Protein AF-A0A0Q6D5V1-F1 (afdb_monomer)

Sequence (160 aa):
MDRDFAHFPTDADGYIDFSEASRAPAISRVYLSMPETDYGGAFERSVTDEFARRGWNVVSPRAPENEAAHAKEELQFFQALVWSSDALAFVAFADGAVTAETDRAIASAEGADLPLFQIFHDGSGGDVRIVGSHGIVFDQGLSVAETRARVDAIKAGRAS

Structure (mmCIF, N/CA/C/O backbone):
data_AF-A0A0Q6D5V1-F1
#
_entry.id   AF-A0A0Q6D5V1-F1
#
loop_
_atom_site.group_PDB
_atom_site.id
_atom_site.type_symbol
_atom_site.label_atom_id
_atom_site.label_alt_id
_atom_site.label_comp_id
_atom_site.label_asym_id
_atom_site.label_entity_id
_atom_site.label_seq_id
_atom_site.pdbx_PDB_ins_code
_atom_site.Cartn_x
_atom_site.Cartn_y
_atom_site.Cartn_z
_atom_site.occupancy
_atom_site.B_iso_or_equiv
_atom_site.auth_seq_id
_atom_site.auth_comp_id
_atom_site.auth_asym_id
_atom_site.auth_atom_id
_atom_site.pdbx_PDB_model_num
ATOM 1 N N . MET A 1 1 ? 4.821 -21.276 11.493 1.00 34.66 1 MET A N 1
ATOM 2 C CA . MET A 1 1 ? 4.207 -20.460 12.558 1.00 34.66 1 MET A CA 1
ATOM 3 C C . MET A 1 1 ? 2.858 -20.064 12.012 1.00 34.66 1 MET A C 1
ATOM 5 O O . MET A 1 1 ? 2.840 -19.319 11.041 1.00 34.66 1 MET A O 1
ATOM 9 N N . ASP A 1 2 ? 1.785 -20.643 12.541 1.00 32.44 2 ASP A N 1
ATOM 10 C CA . ASP A 1 2 ? 0.426 -20.239 12.180 1.00 32.44 2 ASP A CA 1
ATOM 11 C C . ASP A 1 2 ? 0.179 -18.841 12.754 1.00 32.44 2 ASP A C 1
ATOM 13 O O . ASP A 1 2 ? 0.391 -18.614 13.947 1.00 32.44 2 ASP A O 1
ATOM 17 N N . ARG A 1 3 ? -0.154 -17.885 11.880 1.00 37.38 3 ARG A N 1
ATOM 18 C CA . ARG A 1 3 ? -0.507 -16.511 12.249 1.00 37.38 3 ARG A CA 1
ATOM 19 C C . ARG A 1 3 ? -2.019 -16.484 12.453 1.00 37.38 3 ARG A C 1
ATOM 21 O O . ARG A 1 3 ? -2.762 -16.723 11.507 1.00 37.38 3 ARG A O 1
ATOM 28 N N . ASP A 1 4 ? -2.454 -16.271 13.689 1.00 34.19 4 ASP A N 1
ATOM 29 C CA . ASP A 1 4 ? -3.872 -16.200 14.044 1.00 34.19 4 ASP A CA 1
ATOM 30 C C . ASP A 1 4 ? -4.354 -14.764 13.789 1.00 34.19 4 ASP A C 1
ATOM 32 O O . ASP A 1 4 ? -3.970 -13.839 14.504 1.00 34.19 4 ASP A O 1
ATOM 36 N N . PHE A 1 5 ? -5.094 -14.555 12.700 1.00 40.47 5 PHE A N 1
ATOM 37 C CA . PHE A 1 5 ? -5.607 -13.243 12.296 1.00 40.47 5 PHE A CA 1
ATOM 38 C C . PHE A 1 5 ? -7.020 -13.029 12.848 1.00 40.47 5 PHE A C 1
ATOM 40 O O . PHE A 1 5 ? -7.799 -13.981 12.960 1.00 40.47 5 PHE A O 1
ATOM 47 N N . ALA A 1 6 ? -7.399 -11.768 13.101 1.00 44.97 6 ALA A N 1
ATOM 48 C CA . ALA A 1 6 ? -8.798 -11.398 13.310 1.00 44.97 6 ALA A CA 1
ATOM 49 C C . ALA A 1 6 ? -9.674 -12.044 12.214 1.00 44.97 6 ALA A C 1
ATOM 51 O O . ALA A 1 6 ? -9.484 -11.803 11.018 1.00 44.97 6 ALA A O 1
ATOM 52 N N . HIS A 1 7 ? -10.580 -12.936 12.624 1.00 46.84 7 HIS A N 1
ATOM 53 C CA . HIS A 1 7 ? -11.394 -13.735 11.711 1.00 46.84 7 HIS A CA 1
ATOM 54 C C . HIS A 1 7 ? -12.453 -12.856 11.044 1.00 46.84 7 HIS A C 1
ATOM 56 O O . HIS A 1 7 ? -13.486 -12.536 11.635 1.00 46.84 7 HIS A O 1
ATOM 62 N N . PHE A 1 8 ? -12.191 -12.474 9.797 1.00 47.47 8 PHE A N 1
ATOM 63 C CA . PHE A 1 8 ? -13.216 -11.949 8.906 1.00 47.47 8 PHE A CA 1
ATOM 64 C C . PHE A 1 8 ? -13.979 -13.125 8.294 1.00 47.47 8 PHE A C 1
ATOM 66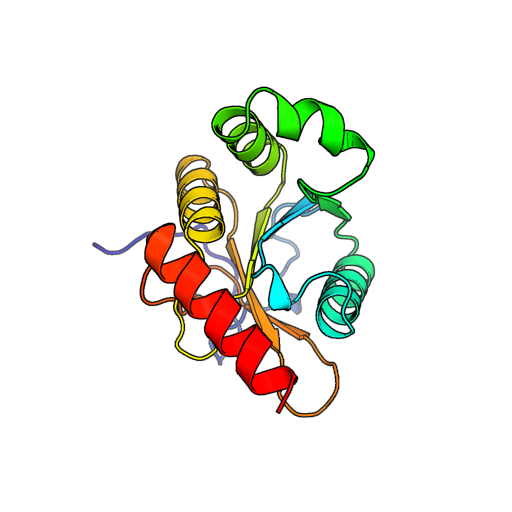 O O . PHE A 1 8 ? -13.333 -14.089 7.880 1.00 47.47 8 PHE A O 1
ATOM 73 N N . PRO A 1 9 ? -15.322 -13.074 8.229 1.00 48.62 9 PRO A N 1
ATOM 74 C CA . PRO A 1 9 ? -16.078 -14.079 7.499 1.00 48.62 9 PRO A CA 1
ATOM 75 C C . PRO A 1 9 ? -15.594 -14.096 6.051 1.00 48.62 9 PRO A C 1
ATOM 77 O O . PRO A 1 9 ? -15.439 -13.040 5.428 1.00 48.62 9 PRO A O 1
ATOM 80 N N . THR A 1 10 ? -15.303 -15.292 5.549 1.00 46.78 10 TH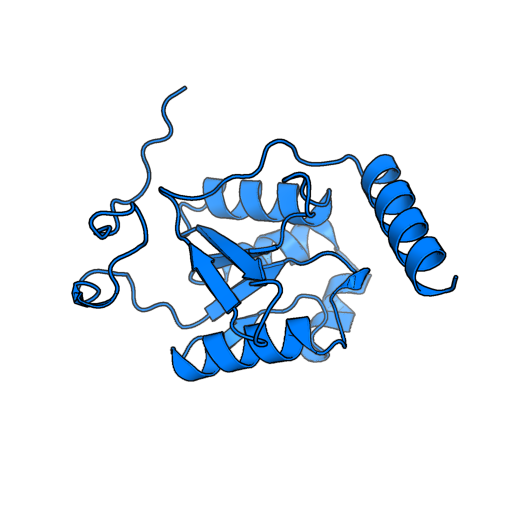R A N 1
ATOM 81 C CA . THR A 1 10 ? -14.922 -15.507 4.160 1.00 46.78 10 THR A CA 1
ATOM 82 C C . THR A 1 10 ? -15.992 -16.294 3.413 1.00 46.78 10 THR A C 1
ATOM 84 O O . THR A 1 10 ? -16.694 -17.112 4.008 1.00 46.78 10 THR A O 1
ATOM 87 N N . ASP A 1 11 ? -16.136 -16.042 2.115 1.00 52.75 11 ASP A N 1
ATOM 88 C CA . ASP A 1 11 ? -17.000 -16.814 1.234 1.00 52.75 11 ASP A CA 1
ATOM 89 C C . ASP A 1 11 ? -16.400 -18.202 0.945 1.00 52.75 11 ASP A C 1
ATOM 91 O O . ASP A 1 11 ? -15.322 -18.568 1.427 1.00 52.75 11 ASP A O 1
ATOM 95 N N . ALA A 1 12 ? -17.124 -19.001 0.157 1.00 49.91 12 ALA A N 1
ATOM 96 C CA . ALA A 1 12 ? -16.737 -20.371 -0.181 1.00 49.91 12 ALA A CA 1
ATOM 97 C C . ALA A 1 12 ? -15.377 -20.476 -0.897 1.00 49.91 12 ALA A C 1
ATOM 99 O O . ALA A 1 12 ? -14.778 -21.552 -0.898 1.00 49.91 12 ALA A O 1
ATOM 100 N N . ASP A 1 13 ? -14.887 -19.375 -1.465 1.00 48.44 13 ASP A N 1
ATOM 101 C CA . ASP A 1 13 ? -13.622 -19.303 -2.185 1.00 48.44 13 ASP A CA 1
ATOM 102 C C . ASP A 1 13 ? -12.496 -18.679 -1.332 1.00 48.44 13 ASP A C 1
ATOM 104 O O . ASP A 1 13 ? -11.371 -18.507 -1.807 1.00 48.44 13 ASP A O 1
ATOM 108 N N . GLY A 1 14 ? -12.764 -18.373 -0.055 1.00 49.44 14 GLY A N 1
ATOM 109 C CA . GLY A 1 14 ? -11.789 -17.813 0.882 1.00 49.44 14 GLY A CA 1
ATOM 110 C C . GLY A 1 14 ? -11.625 -16.293 0.789 1.00 49.44 14 GLY A C 1
ATOM 111 O O . GLY A 1 14 ? -10.696 -15.744 1.387 1.00 49.44 14 GLY A O 1
ATOM 112 N N . TYR A 1 15 ? -12.506 -15.592 0.072 1.00 53.50 15 TYR A N 1
ATOM 113 C CA . TYR A 1 15 ? -12.511 -14.128 0.014 1.00 53.50 15 TYR A CA 1
ATOM 114 C C . TYR A 1 15 ? -13.270 -13.553 1.190 1.00 53.50 15 TYR A C 1
ATOM 116 O O . TYR A 1 15 ? -14.196 -14.187 1.657 1.00 53.50 15 TYR A O 1
ATOM 124 N N . ILE A 1 16 ? -12.947 -12.343 1.657 1.00 51.16 16 ILE A N 1
ATOM 125 C CA . ILE A 1 16 ? -13.789 -11.708 2.679 1.00 51.16 16 ILE A CA 1
ATOM 126 C C . ILE A 1 16 ? -15.204 -11.537 2.122 1.00 51.16 16 ILE A C 1
ATOM 128 O O . ILE A 1 16 ? -15.412 -10.807 1.150 1.00 51.16 16 ILE A O 1
ATOM 132 N N . ASP A 1 17 ? -16.165 -12.187 2.774 1.00 52.84 17 ASP A N 1
ATOM 133 C CA . ASP A 1 17 ? -17.577 -12.032 2.480 1.00 52.84 17 ASP A CA 1
ATOM 134 C C . ASP A 1 17 ? -18.065 -10.736 3.130 1.00 52.84 17 ASP A C 1
ATOM 136 O O . ASP A 1 17 ? -18.401 -10.660 4.316 1.00 52.84 17 ASP A O 1
ATOM 140 N N . PHE A 1 18 ? -18.092 -9.673 2.328 1.00 51.53 18 PHE A N 1
ATOM 141 C CA . PHE A 1 18 ? -18.591 -8.381 2.780 1.00 51.53 18 PHE A CA 1
ATOM 142 C C . PHE A 1 18 ? -20.120 -8.347 2.940 1.00 51.53 18 PHE A C 1
ATOM 144 O O . PHE A 1 18 ? -20.640 -7.373 3.484 1.00 51.53 18 PHE A O 1
ATOM 151 N N . SER A 1 19 ? -20.851 -9.392 2.528 1.00 45.03 19 SER A N 1
ATOM 152 C CA . SER A 1 19 ? -22.290 -9.506 2.795 1.00 45.03 19 SER A CA 1
ATOM 153 C C . SER A 1 19 ? -22.586 -9.814 4.271 1.00 45.03 19 SER A C 1
ATOM 155 O O . SER A 1 19 ? -23.637 -9.417 4.777 1.00 45.03 19 SER A O 1
ATOM 157 N N . GLU A 1 20 ? -21.618 -10.387 5.001 1.00 39.66 20 GLU A N 1
ATOM 158 C CA . GLU A 1 20 ? -21.666 -10.575 6.458 1.00 39.66 20 GLU A CA 1
ATOM 159 C C . GLU A 1 20 ? -20.926 -9.475 7.256 1.00 39.66 20 GLU A C 1
ATOM 161 O O . GLU A 1 20 ? -20.957 -9.484 8.492 1.00 39.66 20 GLU A O 1
ATOM 166 N N . ALA A 1 21 ? -20.326 -8.467 6.597 1.00 44.88 21 ALA A N 1
ATOM 167 C CA . ALA A 1 21 ? -19.474 -7.415 7.194 1.00 44.88 21 ALA A CA 1
ATOM 168 C C . ALA A 1 21 ? -20.169 -6.422 8.151 1.00 44.88 21 ALA A C 1
ATOM 170 O O . ALA A 1 21 ? -19.619 -5.376 8.485 1.00 44.88 21 ALA A O 1
ATOM 171 N N . SER A 1 22 ? -21.320 -6.784 8.708 1.00 40.69 22 SER A N 1
ATOM 172 C CA . SER A 1 22 ? -21.879 -6.164 9.915 1.00 40.69 22 SER A CA 1
ATOM 173 C C . SER A 1 22 ? -20.973 -6.279 11.161 1.00 40.69 22 SER A C 1
ATOM 175 O O . SER A 1 22 ? -21.282 -5.685 12.193 1.00 40.69 22 SER A O 1
ATOM 177 N N . ARG A 1 23 ? -19.861 -7.033 11.080 1.00 43.69 23 ARG A N 1
ATOM 178 C CA . ARG A 1 23 ? -18.887 -7.271 12.164 1.00 43.69 23 ARG A CA 1
ATOM 179 C C . ARG A 1 23 ? -17.443 -6.847 11.868 1.00 43.69 23 ARG A C 1
ATOM 181 O O . ARG A 1 23 ? -16.610 -6.955 12.764 1.00 43.69 23 ARG A O 1
ATOM 188 N N . ALA A 1 24 ? -17.129 -6.369 10.663 1.00 51.81 24 ALA A N 1
ATOM 189 C CA . ALA A 1 24 ? -15.822 -5.762 10.411 1.00 51.81 24 ALA A CA 1
ATOM 190 C C . ALA A 1 24 ? -15.742 -4.420 11.169 1.00 51.81 24 ALA A C 1
ATOM 192 O O . ALA A 1 24 ? -16.747 -3.700 11.188 1.00 51.81 24 ALA A O 1
ATOM 193 N N . PRO A 1 25 ? -14.604 -4.051 11.795 1.00 56.94 25 PRO A N 1
ATOM 194 C CA . PRO A 1 25 ? -14.426 -2.687 12.283 1.00 56.94 25 PRO A CA 1
ATOM 195 C C . PRO A 1 25 ? -14.742 -1.709 11.147 1.00 56.94 25 PRO A C 1
ATOM 197 O O . PRO A 1 25 ? -14.490 -2.009 9.979 1.00 56.94 25 PRO A O 1
ATOM 200 N N . ALA A 1 26 ? -15.351 -0.569 11.474 1.00 74.81 26 ALA A N 1
ATOM 201 C CA . ALA A 1 26 ? -15.715 0.435 10.484 1.00 74.81 26 ALA A CA 1
ATOM 202 C C . ALA A 1 26 ? -14.438 1.018 9.855 1.00 74.81 26 ALA A C 1
ATOM 204 O O . ALA A 1 26 ? -13.876 1.981 10.365 1.00 74.81 26 ALA A O 1
ATOM 205 N N . ILE A 1 27 ? -13.962 0.404 8.771 1.00 86.81 27 ILE A N 1
ATOM 206 C CA . ILE A 1 27 ? -12.792 0.868 8.029 1.00 86.81 27 ILE A CA 1
ATOM 207 C C . ILE A 1 27 ? -13.171 2.190 7.362 1.00 86.81 27 ILE A C 1
ATOM 209 O O . ILE A 1 27 ? -14.065 2.237 6.518 1.00 86.81 27 ILE A O 1
ATOM 213 N N . SER A 1 28 ? -12.497 3.267 7.755 1.00 88.88 28 SER A N 1
ATOM 214 C CA . SER A 1 28 ? -12.693 4.617 7.222 1.00 88.88 28 SER A CA 1
ATOM 215 C C . SER A 1 28 ? -11.433 5.166 6.554 1.00 88.88 28 SER A C 1
ATOM 217 O O . SER A 1 28 ? -11.527 5.970 5.623 1.00 88.88 28 SER A O 1
ATOM 219 N N . ARG A 1 29 ? -10.256 4.726 7.012 1.00 92.12 29 ARG A N 1
ATOM 220 C CA . ARG A 1 29 ? -8.930 5.156 6.563 1.00 92.12 29 ARG A CA 1
ATOM 221 C C . ARG A 1 29 ? -8.088 3.935 6.220 1.00 92.12 29 ARG A C 1
ATOM 223 O O . ARG A 1 29 ? -7.837 3.102 7.085 1.00 92.12 29 ARG A O 1
ATOM 230 N N . VAL A 1 30 ? -7.624 3.844 4.981 1.00 92.81 30 VAL A N 1
ATOM 231 C CA . VAL A 1 30 ? -6.796 2.728 4.509 1.00 92.81 30 VAL A CA 1
ATOM 232 C C . VAL A 1 30 ? -5.456 3.258 4.040 1.00 92.81 30 VAL A C 1
ATOM 234 O O . VAL A 1 30 ? -5.401 4.075 3.121 1.00 92.81 30 VAL A O 1
ATOM 237 N N . TYR A 1 31 ? -4.373 2.772 4.639 1.00 93.62 31 TYR A N 1
ATOM 238 C CA . TYR A 1 31 ? -3.033 3.028 4.129 1.00 93.62 31 TYR A CA 1
ATOM 239 C C . TYR A 1 31 ? -2.813 2.220 2.849 1.00 93.62 31 TYR A C 1
ATOM 241 O O . TYR A 1 31 ? -2.914 0.995 2.883 1.00 93.62 31 TYR A O 1
ATOM 249 N N . LEU A 1 32 ? -2.508 2.883 1.731 1.00 91.94 32 LEU A N 1
ATOM 250 C CA . LEU A 1 32 ? -2.264 2.219 0.447 1.00 91.94 32 LEU A CA 1
ATOM 251 C C . LEU A 1 32 ? -0.765 2.161 0.135 1.00 91.94 32 LEU A C 1
ATOM 253 O O . LEU A 1 32 ? -0.111 3.196 0.021 1.00 91.94 32 LEU A O 1
ATOM 257 N N . SER A 1 33 ? -0.232 0.952 -0.055 1.00 91.31 33 SER A N 1
ATOM 258 C CA . SER A 1 33 ? 1.145 0.726 -0.506 1.00 91.31 33 SER A CA 1
ATOM 259 C C . SER A 1 33 ? 1.181 0.015 -1.855 1.00 91.31 33 SER A C 1
ATOM 261 O O . SER A 1 33 ? 0.695 -1.102 -1.993 1.00 91.31 33 SER A O 1
ATOM 263 N N . MET A 1 34 ? 1.794 0.627 -2.863 1.00 88.06 34 MET A N 1
ATOM 264 C CA . MET A 1 34 ? 1.968 0.007 -4.180 1.00 88.06 34 MET A CA 1
ATOM 265 C C . MET A 1 34 ? 3.354 0.295 -4.766 1.00 88.06 34 MET A C 1
ATOM 267 O O . MET A 1 34 ? 4.003 1.255 -4.339 1.00 88.06 34 MET A O 1
ATOM 271 N N . PRO A 1 35 ? 3.833 -0.521 -5.725 1.00 85.31 35 PRO A N 1
ATOM 272 C CA . PRO A 1 35 ? 5.057 -0.231 -6.461 1.00 85.31 35 PRO A CA 1
ATOM 273 C C . PRO A 1 35 ? 5.015 1.138 -7.149 1.00 85.31 35 PRO A C 1
ATOM 275 O O . PRO A 1 35 ? 3.977 1.566 -7.648 1.00 85.31 35 PRO A O 1
ATOM 278 N N . GLU A 1 36 ? 6.170 1.809 -7.255 1.00 82.38 36 GLU A N 1
ATOM 279 C CA . GLU A 1 36 ? 6.257 3.137 -7.889 1.00 82.38 36 GLU A CA 1
ATOM 280 C C . GLU A 1 36 ? 5.675 3.151 -9.314 1.00 82.38 36 GLU A C 1
ATOM 282 O O . GLU A 1 36 ? 5.080 4.134 -9.745 1.00 82.38 36 GLU A O 1
ATOM 287 N N . THR A 1 37 ? 5.829 2.039 -10.036 1.00 79.56 37 THR A N 1
ATOM 288 C CA . THR A 1 37 ? 5.359 1.854 -11.415 1.00 79.56 37 THR A CA 1
ATOM 289 C C . THR A 1 37 ? 3.849 1.926 -11.584 1.00 79.56 37 THR A C 1
ATOM 291 O O . THR A 1 37 ? 3.384 2.021 -12.721 1.00 79.56 37 THR A O 1
ATOM 294 N N . ASP A 1 38 ? 3.100 1.853 -10.490 1.00 79.19 38 ASP A N 1
ATOM 295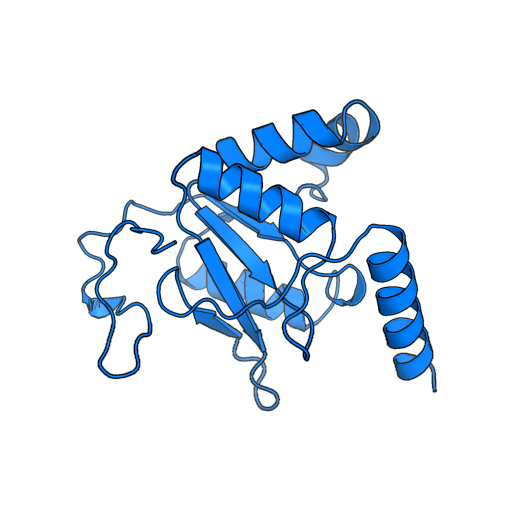 C CA . ASP A 1 38 ? 1.648 1.743 -10.507 1.00 79.19 38 ASP A CA 1
ATOM 296 C C . ASP A 1 38 ? 0.945 3.040 -10.066 1.00 79.19 38 ASP A C 1
ATOM 298 O O . ASP A 1 38 ? -0.247 3.200 -10.338 1.00 79.19 38 ASP A O 1
ATOM 302 N N . TYR A 1 39 ? 1.688 4.008 -9.506 1.00 78.19 39 TYR A N 1
ATOM 303 C CA . TYR A 1 39 ? 1.182 5.352 -9.188 1.00 78.19 39 TYR A CA 1
ATOM 304 C C . TYR A 1 39 ? 0.973 6.221 -10.440 1.00 78.19 39 TYR A C 1
ATOM 306 O O . TYR A 1 39 ? 1.662 6.092 -11.453 1.00 78.19 39 TYR A O 1
ATOM 314 N N . GLY A 1 40 ? 0.023 7.152 -10.357 1.00 74.38 40 GLY A N 1
ATOM 315 C CA . GLY A 1 40 ? -0.388 8.102 -11.396 1.00 74.38 40 GLY A CA 1
ATOM 316 C C . GLY A 1 40 ? -1.159 7.469 -12.562 1.00 74.38 40 GLY A C 1
ATOM 317 O O . GLY A 1 40 ? -1.643 8.168 -13.460 1.00 74.38 40 GLY A O 1
ATOM 318 N N . GLY A 1 41 ? -1.270 6.139 -12.572 1.00 82.31 41 GLY A N 1
ATOM 319 C CA . GLY A 1 41 ? -1.794 5.348 -13.676 1.00 82.31 41 GLY A CA 1
ATOM 320 C C . GLY A 1 41 ? -3.295 5.069 -13.605 1.00 82.31 41 GLY A C 1
ATOM 321 O O . GLY A 1 41 ? -4.010 5.507 -12.708 1.00 82.31 41 GLY A O 1
ATOM 322 N N . ALA A 1 42 ? -3.782 4.308 -14.588 1.00 83.75 42 ALA A N 1
ATOM 323 C CA . ALA A 1 42 ? -5.157 3.804 -14.588 1.00 83.75 42 ALA A CA 1
ATOM 324 C C . ALA A 1 42 ? -5.414 2.838 -13.425 1.00 83.75 42 ALA A C 1
ATOM 326 O O . ALA A 1 42 ? -6.500 2.852 -12.862 1.00 83.75 42 ALA A O 1
ATOM 327 N N . PHE A 1 43 ? -4.402 2.059 -13.037 1.00 84.31 43 PHE A N 1
ATOM 328 C CA . PHE A 1 43 ? -4.542 1.094 -11.958 1.00 84.31 43 PHE A CA 1
ATOM 329 C C . PHE A 1 43 ? -4.753 1.764 -10.597 1.00 84.31 43 PHE A C 1
ATOM 331 O O . PHE A 1 43 ? -5.728 1.435 -9.931 1.00 84.31 43 PHE A O 1
ATOM 338 N N . GLU A 1 44 ? -3.926 2.748 -10.216 1.00 86.38 44 GLU A N 1
ATOM 339 C CA . GLU A 1 44 ? -4.158 3.517 -8.984 1.00 86.38 44 GLU A CA 1
ATOM 340 C C . GLU A 1 44 ? -5.570 4.117 -8.959 1.00 86.38 44 GLU A C 1
ATOM 342 O O . GLU A 1 44 ? -6.255 3.994 -7.949 1.00 86.38 44 GLU A O 1
ATOM 347 N N . ARG A 1 45 ? -6.044 4.675 -10.084 1.00 86.38 45 ARG A N 1
ATOM 348 C CA . ARG A 1 45 ? -7.412 5.207 -10.181 1.00 86.38 45 ARG A CA 1
ATOM 349 C C . ARG A 1 45 ? -8.475 4.143 -9.917 1.00 86.38 45 ARG A C 1
ATOM 351 O O . ARG A 1 45 ? -9.360 4.378 -9.101 1.00 86.38 45 ARG A O 1
ATOM 358 N N . SER A 1 46 ? -8.368 2.967 -10.535 1.00 86.31 46 SER A N 1
ATOM 359 C CA . SER A 1 46 ? -9.308 1.871 -10.277 1.00 86.31 46 SER A CA 1
ATOM 360 C C . SER A 1 46 ? -9.299 1.433 -8.807 1.00 86.31 46 SER A C 1
ATOM 362 O O . SER A 1 46 ? -10.354 1.139 -8.247 1.00 86.31 46 SER A O 1
ATOM 364 N N . VAL A 1 47 ? -8.127 1.425 -8.160 1.00 87.88 47 VAL A N 1
ATOM 365 C CA . VAL A 1 47 ? -8.000 1.111 -6.728 1.00 87.88 47 VAL A CA 1
ATOM 366 C C . VAL A 1 47 ? -8.699 2.169 -5.879 1.00 87.88 47 VAL A C 1
ATOM 36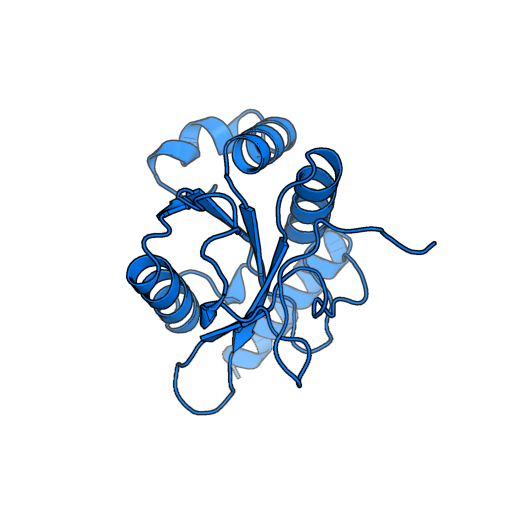8 O O . VAL A 1 47 ? -9.512 1.834 -5.018 1.00 87.88 47 VAL A O 1
ATOM 371 N N . THR A 1 48 ? -8.421 3.449 -6.131 1.00 88.31 48 THR A N 1
ATOM 372 C CA . THR A 1 48 ? -9.023 4.553 -5.377 1.00 88.31 48 THR A CA 1
ATOM 373 C C . THR A 1 48 ? -10.535 4.636 -5.591 1.00 88.31 48 THR A C 1
ATOM 375 O O . THR A 1 48 ? -11.259 4.914 -4.639 1.00 88.31 48 THR A O 1
ATOM 378 N N . ASP A 1 49 ? -11.029 4.341 -6.798 1.00 87.62 49 ASP A N 1
ATOM 379 C CA . ASP A 1 49 ? -12.462 4.328 -7.117 1.00 87.62 49 ASP A CA 1
ATOM 380 C C . ASP A 1 49 ? -13.188 3.180 -6.400 1.00 87.62 49 ASP A C 1
ATOM 382 O O . ASP A 1 49 ? -14.302 3.352 -5.899 1.00 87.62 49 ASP A O 1
ATOM 386 N N . GLU A 1 50 ? -12.564 2.003 -6.312 1.00 87.12 50 GLU A N 1
ATOM 387 C CA . GLU A 1 50 ? -13.085 0.883 -5.521 1.00 87.12 50 GLU A CA 1
ATOM 388 C C . GLU A 1 50 ? -13.112 1.215 -4.022 1.00 87.12 50 GLU A C 1
ATOM 390 O O . GLU A 1 50 ? -14.098 0.931 -3.341 1.00 87.12 50 GLU A O 1
ATOM 395 N N . PHE A 1 51 ? -12.077 1.877 -3.500 1.00 89.62 51 PHE A N 1
ATOM 396 C CA . PHE A 1 51 ? -12.050 2.307 -2.098 1.00 89.62 51 PHE A CA 1
ATOM 397 C C . PHE A 1 51 ? -13.136 3.350 -1.820 1.00 89.62 51 PHE A C 1
ATOM 399 O O . PHE A 1 51 ? -13.877 3.225 -0.844 1.00 89.62 51 PHE A O 1
ATOM 406 N N . ALA A 1 52 ? -13.305 4.325 -2.716 1.00 87.38 52 ALA A N 1
ATOM 407 C CA . ALA A 1 52 ? -14.349 5.336 -2.612 1.00 87.38 52 ALA A CA 1
ATOM 408 C C . ALA A 1 52 ? -15.755 4.714 -2.619 1.00 87.38 52 ALA A C 1
ATOM 410 O O . ALA A 1 52 ? -16.59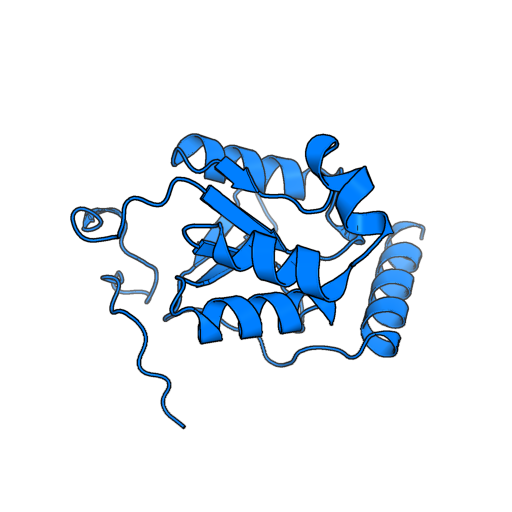4 5.091 -1.799 1.00 87.38 52 ALA A O 1
ATOM 411 N N . ARG A 1 53 ? -16.010 3.707 -3.472 1.00 85.94 53 ARG A N 1
ATOM 412 C CA . ARG A 1 53 ? -17.276 2.946 -3.482 1.00 85.94 53 ARG A CA 1
ATOM 413 C C . ARG A 1 53 ? -17.570 2.245 -2.152 1.00 85.94 53 ARG A C 1
ATOM 415 O O . ARG A 1 53 ? -18.737 2.061 -1.814 1.00 85.94 53 ARG A O 1
ATOM 422 N N . ARG A 1 54 ? -16.533 1.892 -1.389 1.00 83.19 54 ARG A N 1
ATOM 423 C CA . ARG A 1 54 ? -16.626 1.273 -0.054 1.00 83.19 54 ARG A CA 1
ATOM 424 C C . ARG A 1 54 ? -16.681 2.286 1.092 1.00 83.19 54 ARG A C 1
ATOM 426 O O . ARG A 1 54 ? -16.826 1.886 2.243 1.00 83.19 54 ARG A O 1
ATOM 433 N N . GLY A 1 55 ? -16.567 3.583 0.800 1.00 89.31 55 GLY A N 1
ATOM 434 C CA . GLY A 1 55 ? -16.466 4.634 1.814 1.00 89.31 55 GLY A CA 1
ATOM 435 C C . GLY A 1 55 ? -15.107 4.681 2.520 1.00 89.31 55 GLY A C 1
ATOM 436 O O . GLY A 1 55 ? -15.003 5.247 3.607 1.00 89.31 55 GLY A O 1
ATOM 437 N N . TRP A 1 56 ? -14.072 4.081 1.928 1.00 91.62 56 TRP A N 1
ATOM 438 C CA . TRP A 1 56 ? -12.717 4.059 2.470 1.00 91.62 56 TRP A CA 1
ATOM 439 C C . TRP A 1 56 ? -11.906 5.222 1.908 1.00 91.62 56 TRP A C 1
ATOM 441 O O . TRP A 1 56 ? -11.795 5.393 0.695 1.00 91.62 56 TRP A O 1
ATOM 451 N N . ASN A 1 57 ? -11.297 6.008 2.791 1.00 91.12 57 ASN A N 1
ATOM 452 C CA . ASN A 1 57 ? -10.404 7.091 2.402 1.00 91.12 57 ASN A CA 1
ATOM 453 C C . ASN A 1 57 ? -8.969 6.575 2.332 1.00 91.12 57 ASN A C 1
ATOM 455 O O . ASN A 1 57 ? -8.463 5.999 3.298 1.00 91.12 57 ASN A O 1
ATOM 459 N N . VAL A 1 58 ? -8.300 6.814 1.206 1.00 89.88 58 VAL A N 1
ATOM 460 C CA . VAL A 1 58 ? -6.889 6.458 1.046 1.00 89.88 58 VAL A CA 1
ATOM 461 C C . VAL A 1 58 ? -6.024 7.412 1.856 1.00 89.88 58 VAL A C 1
ATOM 463 O O . VAL A 1 58 ? -6.074 8.628 1.685 1.00 89.88 58 VAL A O 1
ATOM 466 N N . VAL A 1 59 ? -5.185 6.839 2.705 1.00 87.38 59 VAL A N 1
ATOM 467 C CA . VAL A 1 59 ? -4.071 7.521 3.344 1.00 87.38 59 VAL A CA 1
ATOM 468 C C . VAL A 1 59 ? -2.828 7.191 2.529 1.00 87.38 59 VAL A C 1
ATOM 470 O O . VAL A 1 59 ? -2.369 6.049 2.512 1.00 87.38 59 VAL A O 1
ATOM 473 N N . SER A 1 60 ? -2.301 8.190 1.823 1.00 78.50 60 SER A N 1
ATOM 474 C CA . SER A 1 60 ? -1.095 8.039 1.012 1.00 78.50 60 SER A CA 1
ATOM 475 C C . SER A 1 60 ? 0.052 8.846 1.616 1.00 78.50 60 SER A C 1
ATOM 477 O O . SER A 1 60 ? -0.111 10.046 1.855 1.00 78.50 60 SER A O 1
ATOM 479 N N . PRO A 1 61 ? 1.240 8.253 1.808 1.00 72.94 61 PRO A N 1
ATOM 480 C CA . PRO A 1 61 ? 2.426 9.003 2.219 1.00 72.94 61 PRO A CA 1
ATOM 481 C C . PRO A 1 61 ? 2.859 10.040 1.173 1.00 72.94 61 PRO A C 1
ATOM 483 O O . PRO A 1 61 ? 3.600 10.962 1.498 1.00 72.94 61 PRO A O 1
ATOM 486 N N . ARG A 1 62 ? 2.378 9.904 -0.070 1.00 73.25 62 ARG A N 1
ATOM 487 C CA . ARG A 1 62 ? 2.639 10.817 -1.189 1.00 73.25 62 ARG A CA 1
ATOM 488 C C . ARG A 1 62 ? 1.585 11.920 -1.336 1.00 73.25 62 ARG A C 1
ATOM 490 O O . ARG A 1 62 ? 1.657 12.690 -2.288 1.00 73.25 62 ARG A O 1
ATOM 497 N N . ALA A 1 63 ? 0.588 11.980 -0.452 1.00 75.69 63 ALA A N 1
ATOM 498 C CA . ALA A 1 63 ? -0.397 13.054 -0.481 1.00 75.69 63 ALA A CA 1
ATOM 499 C C . ALA A 1 63 ? 0.280 14.414 -0.183 1.00 75.69 63 ALA A C 1
ATOM 501 O O . ALA A 1 63 ? 1.206 14.445 0.634 1.00 75.69 63 ALA A O 1
ATOM 502 N N . PRO A 1 64 ? -0.151 15.532 -0.800 1.00 76.81 64 PRO A N 1
ATOM 503 C CA . PRO A 1 64 ? 0.482 16.843 -0.614 1.00 76.81 64 PRO A CA 1
ATOM 504 C C . PRO A 1 64 ? 0.630 17.267 0.856 1.00 76.81 64 PRO A C 1
ATOM 506 O O . PRO A 1 64 ? 1.637 17.849 1.251 1.00 76.81 64 PRO A O 1
ATOM 509 N N . GLU A 1 65 ? -0.347 16.930 1.698 1.00 76.75 65 GLU A N 1
ATOM 510 C CA . GLU A 1 65 ? -0.333 17.187 3.141 1.00 76.75 65 GLU A CA 1
ATOM 511 C C . GLU A 1 65 ? 0.777 16.439 3.903 1.00 76.75 65 GLU A C 1
ATOM 513 O O . GLU A 1 65 ? 1.142 16.838 5.010 1.00 76.75 65 GLU A O 1
ATOM 518 N N . ASN A 1 66 ? 1.340 15.389 3.303 1.00 75.75 66 ASN A N 1
ATOM 519 C CA . ASN A 1 66 ? 2.336 14.498 3.890 1.00 75.75 66 ASN A CA 1
ATOM 520 C C . ASN A 1 66 ? 3.766 14.756 3.369 1.00 75.75 66 ASN A C 1
ATOM 522 O O . ASN A 1 66 ? 4.727 14.310 3.998 1.00 75.75 66 ASN A O 1
ATOM 526 N N . GLU A 1 67 ? 3.940 15.528 2.286 1.00 71.31 67 GLU A N 1
ATOM 527 C CA . GLU A 1 67 ? 5.243 15.775 1.634 1.00 71.31 67 GLU A CA 1
ATOM 528 C C . GLU A 1 67 ? 6.311 16.334 2.591 1.00 71.31 67 GLU A C 1
ATOM 530 O O . GLU A 1 67 ? 7.461 15.886 2.604 1.00 71.31 67 GLU A O 1
ATOM 535 N N . ALA A 1 68 ? 5.937 17.306 3.430 1.00 67.12 68 ALA A N 1
ATOM 536 C CA . ALA A 1 68 ? 6.872 17.969 4.341 1.00 67.12 68 ALA A CA 1
ATOM 537 C C . ALA A 1 68 ? 7.352 17.057 5.484 1.00 67.12 68 ALA A C 1
ATOM 539 O O . ALA A 1 68 ? 8.467 17.234 5.985 1.00 67.12 68 ALA A O 1
ATOM 540 N N . ALA A 1 69 ? 6.514 16.108 5.906 1.00 66.06 69 ALA A N 1
ATOM 541 C CA . ALA A 1 69 ? 6.828 15.148 6.959 1.00 66.06 69 ALA A CA 1
ATOM 542 C C . ALA A 1 69 ? 7.638 13.963 6.407 1.00 66.06 69 ALA A C 1
ATOM 544 O O . ALA A 1 69 ? 8.636 13.565 7.010 1.00 66.06 69 ALA A O 1
ATOM 545 N N . HIS A 1 70 ? 7.292 13.501 5.202 1.00 65.31 70 HIS A N 1
ATOM 546 C CA . HIS A 1 70 ? 8.042 12.495 4.452 1.00 65.31 70 HIS A CA 1
ATOM 547 C C . HIS A 1 70 ? 9.523 12.878 4.279 1.00 65.31 70 HIS A C 1
ATOM 549 O O . HIS A 1 70 ? 10.410 12.054 4.473 1.00 65.31 70 HIS A O 1
ATOM 555 N N . ALA A 1 71 ? 9.819 14.146 3.975 1.00 65.31 71 ALA A N 1
ATOM 556 C CA . ALA A 1 71 ? 11.184 14.614 3.719 1.00 65.31 71 ALA A CA 1
ATOM 557 C C . ALA A 1 71 ? 12.117 14.665 4.950 1.00 65.31 71 ALA A C 1
ATOM 559 O O . ALA A 1 71 ? 13.324 14.844 4.776 1.00 65.31 71 ALA A O 1
ATOM 560 N N . LYS A 1 72 ? 11.597 14.568 6.184 1.00 60.47 72 LYS A N 1
ATOM 561 C CA . LYS A 1 72 ? 12.383 14.799 7.414 1.00 60.47 72 LYS A CA 1
ATOM 562 C C . LYS A 1 72 ? 12.627 13.549 8.256 1.00 60.47 72 LYS A C 1
ATOM 564 O O . LYS A 1 72 ? 13.708 13.427 8.823 1.00 60.47 72 LYS A O 1
ATOM 569 N N . GLU A 1 73 ? 11.656 12.643 8.343 1.00 60.38 73 GLU A N 1
ATOM 570 C CA . GLU A 1 73 ? 11.697 11.488 9.255 1.00 60.38 73 GLU A CA 1
ATOM 571 C C . GLU A 1 73 ? 11.050 10.251 8.611 1.00 60.38 73 GLU A C 1
ATOM 573 O O . GLU A 1 73 ? 10.148 9.654 9.195 1.00 60.38 73 GLU A O 1
ATOM 578 N N . GLU A 1 74 ? 11.499 9.873 7.403 1.00 67.50 74 GLU A N 1
ATOM 579 C CA . GLU A 1 74 ? 10.879 8.833 6.553 1.00 67.50 74 GLU A CA 1
ATOM 580 C C . GLU A 1 74 ? 10.314 7.655 7.360 1.00 67.50 74 GLU A C 1
ATOM 582 O O . GLU A 1 74 ? 9.106 7.442 7.388 1.00 67.50 74 GLU A O 1
ATOM 587 N N . LEU A 1 75 ? 11.163 6.910 8.078 1.00 68.88 75 LEU A N 1
ATOM 588 C CA . LEU A 1 75 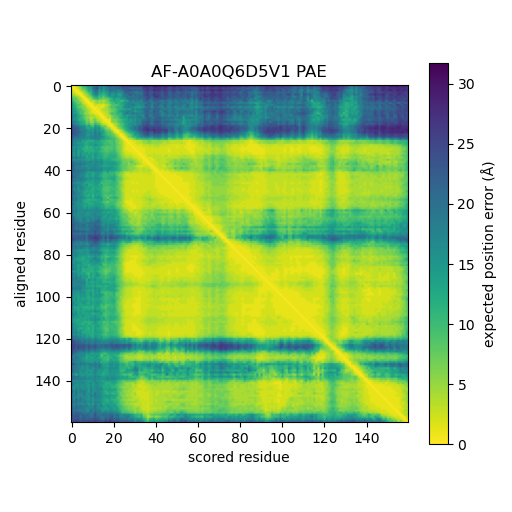? 10.752 5.633 8.668 1.00 68.88 75 LEU A CA 1
ATOM 589 C C . LEU A 1 75 ? 9.698 5.778 9.781 1.00 68.88 75 LEU A C 1
ATOM 591 O O . LEU A 1 75 ? 8.749 4.998 9.840 1.00 68.88 75 LEU A O 1
ATOM 595 N N . GLN A 1 76 ? 9.865 6.772 10.657 1.00 78.31 76 GLN A N 1
ATOM 596 C CA . GLN A 1 76 ? 8.953 7.028 11.779 1.00 78.31 76 GLN A CA 1
ATOM 597 C C . GLN A 1 76 ? 7.629 7.607 11.280 1.00 78.31 76 GLN A C 1
ATOM 599 O O . GLN A 1 76 ? 6.565 7.249 11.784 1.00 78.31 76 GLN A O 1
ATOM 604 N N . PHE A 1 77 ? 7.693 8.443 10.244 1.00 79.88 77 PHE A N 1
ATOM 605 C CA . PHE A 1 77 ? 6.524 9.002 9.588 1.00 79.88 77 PHE A CA 1
ATOM 606 C C . PHE A 1 77 ? 5.662 7.915 8.934 1.00 79.88 77 PHE A C 1
ATOM 608 O O . PHE A 1 77 ? 4.458 7.864 9.183 1.00 79.88 77 PHE A O 1
ATOM 615 N N . PHE A 1 78 ? 6.264 7.004 8.163 1.00 82.44 78 PHE A N 1
ATOM 616 C CA . PHE A 1 78 ? 5.533 5.899 7.533 1.00 82.44 78 PHE A CA 1
ATOM 617 C C . PHE A 1 78 ? 4.856 4.994 8.562 1.00 82.44 78 PHE A C 1
ATOM 619 O O . PHE A 1 78 ? 3.681 4.665 8.413 1.00 82.44 78 PHE A O 1
ATOM 626 N N . GLN A 1 79 ? 5.573 4.631 9.628 1.00 87.50 79 GLN A N 1
ATOM 627 C CA . GLN A 1 79 ? 5.016 3.810 10.699 1.00 87.50 79 GLN A CA 1
ATOM 628 C C . GLN A 1 79 ? 3.833 4.505 11.387 1.00 87.50 79 GLN A C 1
ATOM 630 O O . GLN A 1 79 ? 2.778 3.896 11.557 1.00 87.50 79 GLN A O 1
ATOM 635 N N . ALA A 1 80 ? 3.974 5.789 11.726 1.00 86.38 80 ALA A N 1
ATOM 636 C CA . ALA A 1 80 ? 2.895 6.570 12.325 1.00 86.38 80 ALA A CA 1
ATOM 637 C C . ALA A 1 80 ? 1.676 6.676 11.397 1.00 86.38 80 ALA A C 1
ATOM 639 O O . ALA A 1 80 ? 0.536 6.600 11.856 1.00 86.38 80 ALA A O 1
ATOM 640 N N . LEU A 1 81 ? 1.903 6.809 10.088 1.00 89.25 81 LEU A N 1
ATOM 641 C CA . LEU A 1 81 ? 0.834 6.899 9.102 1.00 89.25 81 LEU A CA 1
ATOM 642 C C . LEU A 1 81 ? 0.056 5.579 8.986 1.00 89.25 81 LEU A C 1
ATOM 644 O O . LEU A 1 81 ? -1.178 5.603 8.994 1.00 89.25 81 LEU A O 1
ATOM 648 N N . VAL A 1 82 ? 0.760 4.441 8.975 1.00 91.56 82 VAL A N 1
ATOM 649 C CA . VAL A 1 82 ? 0.149 3.101 9.031 1.00 91.56 82 VAL A CA 1
ATOM 650 C C . VAL A 1 82 ? -0.672 2.942 10.312 1.00 91.56 82 VAL A C 1
ATOM 652 O O . VAL A 1 82 ? -1.846 2.603 10.235 1.00 91.56 82 VAL A O 1
ATOM 655 N N . TRP A 1 83 ? -0.109 3.272 11.477 1.00 90.44 83 TRP A N 1
ATOM 656 C CA . TRP A 1 83 ? -0.802 3.161 12.769 1.00 90.44 83 TRP A CA 1
ATOM 657 C C . TRP A 1 83 ? -1.991 4.117 12.935 1.00 90.44 83 TRP A C 1
ATOM 659 O O . TRP A 1 83 ? -2.859 3.877 13.767 1.00 90.44 83 TRP A O 1
ATOM 669 N N . SER A 1 84 ? -2.044 5.200 12.156 1.00 90.38 84 SER A N 1
ATOM 670 C CA . SER A 1 84 ? -3.184 6.130 12.117 1.00 90.38 84 SER A CA 1
ATOM 671 C C . SER A 1 84 ? -4.324 5.689 11.185 1.00 90.38 84 SER A C 1
ATOM 673 O O . SER A 1 84 ? -5.298 6.430 11.001 1.00 90.38 84 SER A O 1
ATOM 675 N N . SER A 1 85 ? -4.167 4.536 10.534 1.00 92.75 85 SER A N 1
ATOM 676 C CA . SER A 1 85 ? -5.129 3.968 9.591 1.00 92.75 85 SER A CA 1
ATOM 677 C C . SER A 1 85 ? -5.891 2.811 10.234 1.00 92.75 85 SER A C 1
ATOM 679 O O . SER A 1 85 ? -5.394 2.161 11.148 1.00 92.75 85 SER A O 1
ATOM 681 N N . ASP A 1 86 ? -7.091 2.537 9.730 1.00 91.94 86 ASP A N 1
ATOM 682 C CA . ASP A 1 86 ? -7.931 1.433 10.206 1.00 91.94 86 ASP A CA 1
ATOM 683 C C . ASP A 1 86 ? -7.543 0.100 9.554 1.00 91.94 86 ASP A C 1
ATOM 685 O O . ASP A 1 86 ? -7.942 -0.959 10.027 1.00 91.94 86 ASP A O 1
ATOM 689 N N . ALA A 1 87 ? -6.805 0.155 8.442 1.00 91.81 87 ALA A N 1
ATOM 690 C CA . ALA A 1 87 ? -6.288 -0.996 7.719 1.00 91.81 87 ALA A CA 1
ATOM 691 C C . ALA A 1 87 ? -5.108 -0.613 6.816 1.00 91.81 87 ALA A C 1
ATOM 693 O O . ALA A 1 87 ? -4.917 0.560 6.470 1.00 91.81 87 ALA A O 1
ATOM 694 N N . LEU A 1 88 ? -4.368 -1.626 6.369 1.00 92.94 88 LEU A N 1
ATOM 695 C CA . LEU A 1 88 ? -3.376 -1.513 5.308 1.00 92.94 88 LEU A CA 1
ATOM 696 C C . LEU A 1 88 ? -3.832 -2.303 4.083 1.00 92.94 88 LEU A C 1
ATOM 698 O O . LEU A 1 88 ? -4.203 -3.470 4.183 1.00 92.94 88 LEU A O 1
ATOM 702 N N . ALA A 1 89 ? -3.752 -1.680 2.915 1.00 92.56 89 ALA A N 1
ATOM 703 C CA . ALA A 1 89 ? -3.952 -2.335 1.638 1.00 92.56 89 ALA A CA 1
ATOM 704 C C . ALA A 1 89 ? -2.697 -2.213 0.772 1.00 92.56 89 ALA A C 1
ATOM 706 O O . ALA A 1 89 ? -2.058 -1.158 0.734 1.00 92.56 89 ALA A O 1
ATOM 707 N N . PHE A 1 90 ? -2.330 -3.283 0.072 1.00 92.31 90 PHE A N 1
ATOM 708 C CA . PHE A 1 90 ? -1.109 -3.300 -0.719 1.00 92.31 90 PHE A CA 1
ATOM 709 C C . PHE A 1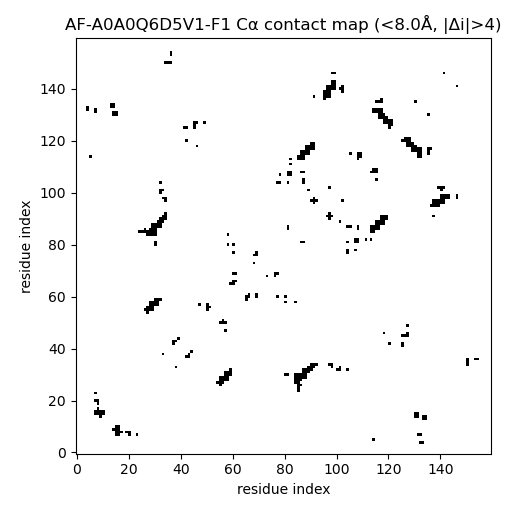 90 ? -1.211 -4.049 -2.042 1.00 92.31 90 PHE A C 1
ATOM 711 O O . PHE A 1 90 ? -2.045 -4.931 -2.226 1.00 92.31 90 PHE A O 1
ATOM 718 N N . VAL A 1 91 ? -0.305 -3.705 -2.954 1.00 90.00 91 VAL A N 1
ATOM 719 C CA . VAL A 1 91 ? -0.105 -4.376 -4.240 1.00 90.00 91 VAL A CA 1
ATOM 720 C C . VAL A 1 91 ? 1.220 -5.136 -4.206 1.00 90.00 91 VAL A C 1
ATOM 722 O O . VAL A 1 91 ? 2.261 -4.565 -3.876 1.00 90.00 91 VAL A O 1
ATOM 725 N N . ALA A 1 92 ? 1.186 -6.411 -4.588 1.00 88.44 92 ALA A N 1
ATOM 726 C CA . ALA A 1 92 ? 2.384 -7.195 -4.879 1.00 88.44 92 ALA A CA 1
ATOM 727 C C . ALA A 1 92 ? 2.717 -7.143 -6.378 1.00 88.44 92 ALA A C 1
ATOM 729 O O . ALA A 1 92 ? 1.850 -6.905 -7.220 1.00 88.44 92 ALA A O 1
ATOM 730 N N . PHE A 1 93 ? 3.974 -7.404 -6.725 1.00 85.69 93 PHE A N 1
ATOM 731 C CA . PHE A 1 93 ? 4.373 -7.686 -8.099 1.00 85.69 93 PHE A CA 1
ATOM 732 C C . PHE A 1 93 ? 3.688 -8.961 -8.619 1.00 85.69 93 PHE A C 1
ATOM 734 O O . PHE A 1 93 ? 3.166 -9.771 -7.855 1.00 85.69 93 PHE A O 1
ATOM 741 N N . ALA A 1 94 ? 3.723 -9.164 -9.940 1.00 82.06 94 ALA A N 1
ATOM 742 C CA . ALA A 1 94 ? 3.096 -10.320 -10.588 1.00 82.06 94 ALA A CA 1
ATOM 743 C C . ALA A 1 94 ? 3.636 -11.681 -10.105 1.00 82.06 94 ALA A C 1
ATOM 745 O O . ALA A 1 94 ? 2.929 -12.679 -10.191 1.00 82.06 94 ALA A O 1
ATOM 746 N N . ASP A 1 95 ? 4.870 -11.726 -9.597 1.00 81.50 95 ASP A N 1
ATOM 747 C CA . ASP A 1 95 ? 5.485 -12.911 -8.989 1.00 81.50 95 ASP A CA 1
ATOM 748 C C . ASP A 1 95 ? 5.236 -13.019 -7.476 1.00 81.50 95 ASP A C 1
ATOM 750 O O . ASP A 1 95 ? 5.880 -13.819 -6.812 1.00 81.50 95 ASP A O 1
ATOM 754 N N . GLY A 1 96 ? 4.346 -12.198 -6.912 1.00 83.50 96 GLY A N 1
ATOM 755 C CA . GLY A 1 96 ? 4.002 -12.223 -5.491 1.00 83.50 96 GLY A CA 1
ATOM 756 C C . GLY A 1 96 ? 5.016 -11.539 -4.571 1.00 83.50 96 GLY A C 1
ATOM 757 O O . GLY A 1 96 ? 4.796 -11.497 -3.364 1.00 83.50 96 GLY A O 1
ATOM 758 N N . ALA A 1 97 ? 6.109 -10.974 -5.093 1.00 88.88 97 ALA A N 1
ATOM 759 C CA . ALA A 1 97 ? 7.042 -10.191 -4.286 1.00 88.88 97 ALA A CA 1
ATOM 760 C C . ALA A 1 97 ? 6.459 -8.809 -3.942 1.00 88.88 97 ALA A C 1
ATOM 762 O O . ALA A 1 97 ? 5.725 -8.222 -4.736 1.00 88.88 97 ALA A O 1
ATOM 763 N N . VAL A 1 98 ? 6.830 -8.237 -2.797 1.00 91.44 98 VAL A N 1
ATOM 764 C CA . VAL A 1 98 ? 6.458 -6.860 -2.419 1.00 91.44 98 VAL A CA 1
ATOM 765 C C . VAL A 1 98 ? 7.691 -5.971 -2.295 1.00 91.44 98 VAL A C 1
ATOM 767 O O . VAL A 1 98 ? 8.810 -6.446 -2.100 1.00 91.44 98 VAL A O 1
ATOM 770 N N . THR A 1 99 ? 7.508 -4.658 -2.439 1.00 90.94 99 THR A N 1
ATOM 771 C CA . THR A 1 99 ? 8.620 -3.708 -2.288 1.00 90.94 99 THR A CA 1
ATOM 772 C C . THR A 1 99 ? 9.142 -3.680 -0.850 1.00 90.94 99 THR A C 1
ATOM 774 O O . THR A 1 99 ? 8.409 -3.998 0.085 1.00 90.94 99 THR A O 1
ATOM 777 N N . ALA A 1 100 ? 10.380 -3.218 -0.658 1.00 89.12 100 ALA A N 1
ATOM 778 C CA . ALA A 1 100 ? 10.953 -3.014 0.677 1.00 89.12 100 ALA A CA 1
ATOM 779 C C . ALA A 1 100 ? 10.100 -2.089 1.566 1.00 89.12 100 ALA A C 1
ATOM 781 O O . ALA A 1 100 ? 10.043 -2.261 2.781 1.00 89.12 100 ALA A O 1
ATOM 782 N N . GLU A 1 101 ? 9.460 -1.081 0.970 1.00 88.06 101 GLU A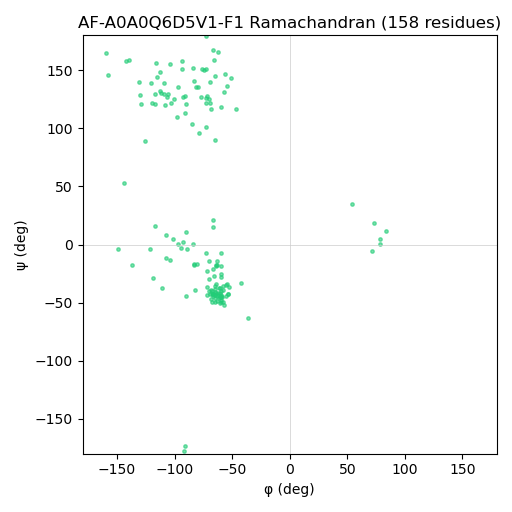 N 1
ATOM 783 C CA . GLU A 1 101 ? 8.570 -0.157 1.682 1.00 88.06 101 GLU A CA 1
ATOM 784 C C . GLU A 1 101 ? 7.258 -0.842 2.066 1.00 88.06 101 GLU A C 1
ATOM 786 O O . GLU A 1 101 ? 6.805 -0.716 3.202 1.00 88.06 101 GLU A O 1
ATOM 791 N N . THR A 1 102 ? 6.681 -1.611 1.141 1.00 90.31 102 THR A N 1
ATOM 792 C CA . THR A 1 102 ? 5.463 -2.391 1.374 1.00 90.31 102 THR A CA 1
ATOM 793 C C . THR A 1 102 ? 5.669 -3.444 2.459 1.00 90.31 102 THR A C 1
ATOM 795 O O . THR A 1 102 ? 4.836 -3.546 3.351 1.00 90.31 102 THR A O 1
ATOM 798 N N . ASP A 1 103 ? 6.791 -4.165 2.442 1.00 91.69 103 ASP A N 1
ATOM 799 C CA . ASP A 1 103 ? 7.139 -5.163 3.462 1.00 91.69 103 ASP A CA 1
ATOM 800 C C . ASP A 1 103 ? 7.203 -4.547 4.870 1.00 91.69 103 ASP A C 1
ATOM 802 O O . ASP A 1 103 ? 6.597 -5.044 5.818 1.00 91.69 103 ASP A O 1
ATOM 806 N N . ARG A 1 104 ? 7.847 -3.380 5.003 1.00 89.69 104 ARG A N 1
ATOM 807 C CA . ARG A 1 104 ? 7.892 -2.637 6.274 1.00 89.69 104 ARG A CA 1
ATOM 808 C C . ARG A 1 104 ? 6.521 -2.142 6.718 1.00 89.69 104 ARG A C 1
ATOM 810 O O . ARG A 1 104 ? 6.238 -2.123 7.918 1.00 89.69 104 ARG A O 1
ATOM 817 N N . ALA A 1 105 ? 5.688 -1.704 5.777 1.00 91.19 105 ALA A N 1
ATOM 818 C CA . ALA A 1 105 ? 4.337 -1.255 6.077 1.00 91.19 105 ALA A CA 1
ATOM 819 C C . ALA A 1 105 ? 3.472 -2.430 6.562 1.00 91.19 105 ALA A C 1
ATOM 821 O O . ALA A 1 105 ? 2.799 -2.291 7.581 1.00 91.19 105 ALA A O 1
ATOM 822 N N . ILE A 1 106 ? 3.576 -3.599 5.915 1.00 91.19 106 ILE A N 1
ATOM 823 C CA . ILE A 1 106 ? 2.943 -4.850 6.356 1.00 91.19 106 ILE A CA 1
ATOM 824 C C . ILE A 1 106 ? 3.399 -5.192 7.775 1.00 91.19 106 ILE A C 1
ATOM 826 O O . ILE A 1 106 ? 2.555 -5.314 8.654 1.00 91.19 106 ILE A O 1
ATOM 830 N N . ALA A 1 107 ? 4.708 -5.231 8.040 1.00 90.38 107 ALA A N 1
ATOM 831 C CA . ALA A 1 107 ? 5.227 -5.512 9.381 1.00 90.38 107 ALA A CA 1
ATOM 832 C C . ALA A 1 107 ? 4.724 -4.507 10.440 1.00 90.38 107 ALA A C 1
ATOM 834 O O . ALA A 1 107 ? 4.464 -4.874 11.586 1.00 90.38 107 ALA A O 1
ATOM 835 N N . SER A 1 108 ? 4.560 -3.233 10.065 1.00 90.69 108 SER A N 1
ATOM 836 C CA . SER A 1 108 ? 4.028 -2.192 10.957 1.00 90.69 108 SER A CA 1
ATOM 837 C C . SER A 1 108 ? 2.542 -2.379 11.256 1.00 90.69 108 SER A C 1
ATOM 839 O O . SER A 1 108 ? 2.128 -2.161 12.394 1.00 90.69 108 SER A O 1
ATOM 841 N N . ALA A 1 109 ? 1.756 -2.771 10.252 1.00 90.56 109 ALA A N 1
ATOM 842 C CA . ALA A 1 109 ? 0.336 -3.070 10.385 1.00 90.56 109 ALA A CA 1
ATOM 843 C C . ALA A 1 109 ? 0.105 -4.357 11.192 1.00 90.56 109 ALA A C 1
ATOM 845 O O . ALA A 1 109 ? -0.718 -4.351 12.101 1.00 90.56 109 ALA A O 1
ATOM 846 N N . GLU A 1 110 ? 0.894 -5.409 10.951 1.00 88.56 110 GLU A N 1
ATOM 847 C CA . GLU A 1 110 ? 0.883 -6.640 11.753 1.00 88.56 110 GLU A CA 1
ATOM 848 C C . GLU A 1 110 ? 1.217 -6.352 13.222 1.00 88.56 110 GLU A C 1
ATOM 850 O O . GLU A 1 110 ? 0.522 -6.813 14.123 1.00 88.56 110 GLU A O 1
ATOM 855 N N . GLY A 1 111 ? 2.243 -5.533 13.480 1.00 86.75 111 GLY A N 1
ATOM 856 C CA . GLY A 1 111 ? 2.611 -5.128 14.839 1.00 86.75 111 GLY A CA 1
ATOM 857 C C . GLY A 1 111 ? 1.542 -4.304 15.570 1.00 86.75 111 GLY A C 1
ATOM 858 O O . GLY A 1 111 ? 1.603 -4.193 16.793 1.00 86.75 111 GLY A O 1
ATOM 859 N N . ALA A 1 112 ? 0.578 -3.736 14.840 1.00 86.12 112 ALA A N 1
ATOM 860 C CA . ALA A 1 112 ? -0.542 -2.960 15.366 1.00 86.12 112 ALA A CA 1
ATOM 861 C C . ALA A 1 112 ? -1.893 -3.698 15.276 1.00 86.12 112 ALA A C 1
ATOM 863 O O . ALA A 1 112 ? -2.923 -3.085 15.546 1.00 86.12 112 ALA A O 1
ATOM 864 N N . ASP A 1 113 ? -1.889 -4.987 14.911 1.00 86.62 113 ASP A N 1
ATOM 865 C CA . ASP A 1 113 ? -3.091 -5.813 14.711 1.00 86.62 113 ASP A CA 1
ATOM 866 C C . ASP A 1 113 ? -4.102 -5.188 13.726 1.00 86.62 113 ASP A C 1
ATOM 868 O O . ASP A 1 113 ? -5.321 -5.272 13.885 1.00 86.62 113 ASP A O 1
ATOM 872 N N . LEU A 1 114 ? -3.586 -4.504 12.698 1.00 85.62 114 LEU A N 1
ATOM 873 C CA . LEU A 1 114 ? -4.413 -3.886 11.669 1.00 85.62 114 LEU A CA 1
ATOM 874 C C . LEU A 1 114 ? -4.802 -4.911 10.592 1.00 85.62 114 LEU A C 1
ATOM 876 O O . LEU A 1 114 ? -3.957 -5.695 10.148 1.00 85.62 114 LEU A O 1
ATOM 880 N N . PRO A 1 115 ? -6.047 -4.866 10.087 1.00 88.19 115 PRO A N 1
ATOM 881 C CA . PRO A 1 115 ? -6.456 -5.627 8.916 1.00 88.19 115 PRO A CA 1
ATOM 882 C C . PRO A 1 115 ? -5.547 -5.360 7.714 1.00 88.19 115 PRO A C 1
ATOM 884 O O . PRO A 1 115 ? -5.226 -4.211 7.394 1.00 88.19 115 PRO A O 1
ATOM 887 N N . LEU A 1 116 ? -5.181 -6.439 7.024 1.00 88.81 116 LEU A N 1
ATOM 888 C CA . LEU A 1 116 ? -4.389 -6.408 5.803 1.00 88.81 116 LEU A CA 1
ATOM 889 C C . LEU A 1 116 ? -5.257 -6.780 4.601 1.00 88.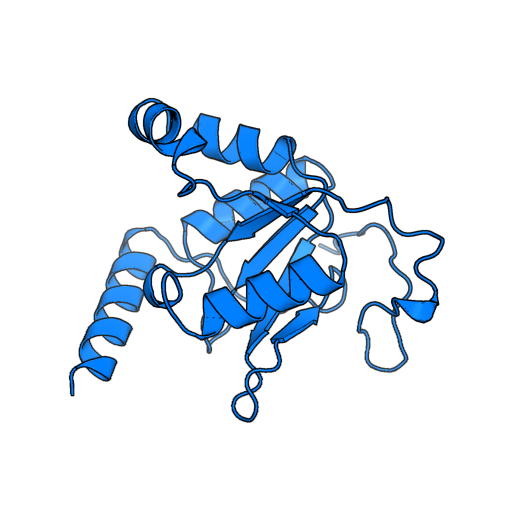81 116 LEU A C 1
ATOM 891 O O . LEU A 1 116 ? -6.034 -7.736 4.657 1.00 88.81 116 LEU A O 1
ATOM 895 N N . PHE A 1 117 ? -5.069 -6.064 3.497 1.00 90.00 117 PHE A N 1
ATOM 896 C CA . PHE A 1 117 ? -5.727 -6.331 2.225 1.00 90.00 117 PHE A CA 1
ATOM 897 C C . PHE A 1 117 ? -4.712 -6.378 1.085 1.00 90.00 117 PHE A C 1
ATOM 899 O O . PHE A 1 117 ? -3.947 -5.439 0.888 1.00 90.00 117 PHE A O 1
ATOM 906 N N . GLN A 1 118 ? -4.733 -7.437 0.285 1.00 89.44 118 GLN A N 1
ATOM 907 C CA . GLN A 1 118 ? -3.989 -7.500 -0.963 1.00 89.44 118 GLN A CA 1
ATOM 908 C C . GLN A 1 118 ? -4.887 -7.144 -2.143 1.00 89.44 118 GLN A C 1
ATOM 910 O O . GLN A 1 118 ? -6.019 -7.614 -2.270 1.00 89.44 118 GLN A O 1
ATOM 915 N N . ILE A 1 119 ? -4.348 -6.314 -3.021 1.00 88.69 119 ILE A N 1
ATOM 916 C CA . ILE A 1 119 ? -5.018 -5.768 -4.186 1.00 88.69 119 ILE A CA 1
ATOM 917 C C . ILE A 1 119 ? -4.461 -6.452 -5.432 1.00 88.69 119 ILE A C 1
ATOM 919 O O . ILE A 1 119 ? -3.253 -6.449 -5.671 1.00 88.69 119 ILE A O 1
ATOM 923 N N . PHE A 1 120 ? -5.353 -7.002 -6.246 1.00 83.88 120 PHE A N 1
ATOM 924 C CA . PHE A 1 120 ? -5.035 -7.616 -7.526 1.00 83.88 120 PHE A CA 1
ATOM 925 C C . PHE A 1 120 ? -5.678 -6.827 -8.660 1.00 83.88 120 PHE A C 1
ATOM 927 O O . PHE A 1 120 ? -6.811 -6.357 -8.549 1.00 83.88 120 PHE A O 1
ATOM 934 N N . HIS A 1 121 ? -4.962 -6.750 -9.775 1.00 73.94 121 HIS A N 1
ATOM 935 C CA . HIS A 1 121 ? -5.518 -6.320 -11.046 1.00 73.94 121 HIS A CA 1
ATOM 936 C C . HIS A 1 121 ? -6.042 -7.560 -11.775 1.00 73.94 121 HIS A C 1
ATOM 938 O O . HIS A 1 121 ? -5.258 -8.475 -12.045 1.00 73.94 121 HIS A O 1
ATOM 944 N N . ASP A 1 122 ? -7.334 -7.618 -12.107 1.00 62.78 122 ASP A N 1
ATOM 945 C CA . ASP A 1 122 ? -7.764 -8.591 -13.107 1.00 62.78 122 ASP A CA 1
ATOM 946 C C . ASP A 1 122 ? -7.254 -8.099 -14.465 1.00 62.78 122 ASP A C 1
ATOM 948 O O . ASP A 1 122 ? -7.376 -6.930 -14.813 1.00 62.78 122 ASP A O 1
ATOM 952 N N . GLY A 1 123 ? -6.549 -8.930 -15.220 1.00 54.75 123 GLY A N 1
ATOM 953 C CA . GLY A 1 123 ? -5.897 -8.507 -16.463 1.00 54.75 123 GLY A CA 1
ATOM 954 C C . GLY A 1 123 ? -6.849 -8.097 -17.598 1.00 54.75 123 GLY A C 1
ATOM 955 O O . GLY A 1 123 ? -6.400 -8.067 -18.741 1.00 54.75 123 GLY A O 1
ATOM 956 N N . SER A 1 124 ? -8.137 -7.843 -17.341 1.00 43.94 124 SER A N 1
ATOM 957 C CA . SER A 1 124 ? -9.193 -7.916 -18.355 1.00 43.94 124 SER A CA 1
ATOM 958 C C . SER A 1 124 ? -10.244 -6.800 -18.354 1.00 43.94 124 SER A C 1
ATOM 960 O O . SER A 1 124 ? -10.892 -6.648 -19.389 1.00 43.94 124 SER A O 1
ATOM 962 N N . GLY A 1 125 ? -10.429 -6.007 -17.292 1.00 48.12 125 GLY A N 1
ATOM 963 C CA . GLY A 1 125 ? -11.591 -5.097 -17.251 1.00 48.12 125 GLY A CA 1
ATOM 964 C C . GLY A 1 125 ? -11.455 -3.783 -16.490 1.00 48.12 125 GLY A C 1
ATOM 965 O O . GLY A 1 125 ? -12.382 -2.981 -16.531 1.00 48.12 125 GLY A O 1
ATOM 966 N N . GLY A 1 126 ? -10.327 -3.522 -15.827 1.00 54.59 126 GLY A N 1
ATOM 967 C CA . GLY A 1 126 ? -10.202 -2.367 -14.928 1.00 54.59 126 GLY A CA 1
ATOM 968 C C . GLY A 1 126 ? -10.854 -2.583 -13.560 1.00 54.59 126 GLY A C 1
ATOM 969 O O . GLY A 1 126 ? -10.844 -1.661 -12.741 1.00 54.59 126 GLY A O 1
ATOM 970 N N . ASP A 1 127 ? -11.358 -3.791 -13.304 1.00 66.31 127 ASP A N 1
ATOM 971 C CA . ASP A 1 127 ? -11.838 -4.211 -12.000 1.00 66.31 127 ASP A CA 1
ATOM 972 C C . ASP A 1 127 ? -10.656 -4.596 -11.101 1.00 66.31 127 ASP A C 1
ATOM 974 O O . ASP A 1 127 ? -9.680 -5.251 -11.491 1.00 66.31 127 ASP A O 1
ATOM 978 N N . VAL A 1 128 ? -10.742 -4.124 -9.862 1.00 78.31 128 VAL A N 1
ATOM 979 C CA . VAL A 1 128 ? -9.757 -4.366 -8.816 1.00 78.31 128 VAL A CA 1
ATOM 980 C C . VAL A 1 128 ? -10.343 -5.369 -7.846 1.00 78.31 128 VAL A C 1
ATOM 982 O O . VAL A 1 128 ? -11.444 -5.182 -7.330 1.00 78.31 128 VAL A O 1
ATOM 985 N N . ARG A 1 129 ? -9.581 -6.419 -7.553 1.00 80.50 129 ARG A N 1
ATOM 986 C CA . ARG A 1 129 ? -9.963 -7.412 -6.551 1.00 80.50 129 ARG A CA 1
ATOM 987 C C . ARG A 1 129 ? -9.213 -7.146 -5.254 1.00 80.50 129 ARG A C 1
ATOM 989 O O . ARG A 1 129 ? -7.986 -7.114 -5.250 1.00 80.50 129 ARG A O 1
ATOM 996 N N . ILE A 1 130 ? -9.950 -7.003 -4.157 1.00 81.19 130 ILE A N 1
ATOM 997 C CA . ILE A 1 130 ? -9.404 -6.803 -2.810 1.00 81.19 130 ILE A CA 1
ATOM 998 C C . ILE A 1 130 ? -9.633 -8.083 -2.007 1.00 81.19 130 ILE A C 1
ATOM 1000 O O . ILE A 1 130 ? -10.774 -8.498 -1.815 1.00 81.19 130 ILE A O 1
ATOM 1004 N N . VAL A 1 131 ? -8.554 -8.700 -1.534 1.00 76.50 131 VAL A N 1
ATOM 1005 C CA . VAL A 1 131 ? -8.580 -9.932 -0.736 1.00 76.50 131 VAL A CA 1
ATOM 1006 C C . VAL A 1 131 ? -8.012 -9.629 0.643 1.00 76.50 131 VAL A C 1
ATOM 1008 O O . VAL A 1 131 ? -6.954 -9.019 0.742 1.00 76.50 131 VAL A O 1
ATOM 1011 N N . GLY A 1 132 ? -8.710 -10.007 1.713 1.00 73.88 132 GLY A N 1
ATOM 1012 C CA . GLY A 1 132 ? -8.224 -9.763 3.073 1.00 73.88 132 GLY A CA 1
ATOM 1013 C C . GLY A 1 132 ? -7.382 -10.891 3.659 1.00 73.88 132 GLY A C 1
ATOM 1014 O O . GLY A 1 132 ? -7.079 -11.868 2.979 1.00 73.88 132 GLY A O 1
ATOM 1015 N N . SER A 1 133 ? -7.044 -10.749 4.941 1.00 63.41 133 SER A N 1
ATOM 1016 C CA . SER A 1 133 ? -5.993 -11.460 5.692 1.00 63.41 133 SER A CA 1
ATOM 1017 C C . SER A 1 133 ? -5.858 -12.972 5.456 1.00 63.41 133 SER A C 1
ATOM 1019 O O . SER A 1 133 ? -4.743 -13.478 5.476 1.00 63.41 133 SER A O 1
ATOM 1021 N N . HIS A 1 134 ? -6.951 -13.694 5.199 1.00 52.94 134 HIS A N 1
ATOM 1022 C CA . HIS A 1 134 ? -6.938 -15.151 4.988 1.00 52.94 134 HIS A CA 1
ATOM 1023 C C . HIS A 1 134 ? -6.586 -15.582 3.552 1.00 52.94 134 HIS A C 1
ATOM 1025 O O . HIS A 1 134 ? -6.229 -16.735 3.332 1.00 52.94 134 HIS A O 1
ATOM 1031 N N . GLY A 1 135 ? -6.665 -14.669 2.581 1.00 54.94 135 GLY A N 1
ATOM 1032 C CA . GLY A 1 135 ? -6.354 -14.917 1.170 1.00 54.94 135 GLY A CA 1
ATOM 1033 C C . GLY A 1 135 ? -5.173 -14.093 0.655 1.00 54.94 135 GLY A C 1
ATOM 1034 O O . GLY A 1 135 ? -5.017 -13.941 -0.556 1.00 54.94 135 GLY A O 1
ATOM 1035 N N . ILE A 1 136 ? -4.366 -13.527 1.558 1.00 69.25 136 ILE A N 1
ATOM 1036 C CA . ILE A 1 136 ? -3.141 -12.816 1.195 1.00 69.25 136 ILE A CA 1
ATOM 1037 C C . ILE A 1 136 ? -2.104 -13.823 0.690 1.00 69.25 136 ILE A C 1
ATOM 1039 O O . ILE A 1 136 ? -1.744 -14.775 1.377 1.00 69.25 136 ILE A O 1
ATOM 1043 N N . VAL A 1 137 ? -1.597 -13.571 -0.511 1.00 65.00 137 VAL A N 1
ATOM 1044 C CA . VAL A 1 137 ? -0.572 -14.350 -1.200 1.00 65.00 137 VAL A CA 1
ATOM 1045 C C . VAL A 1 137 ? 0.568 -13.402 -1.586 1.00 65.00 137 VAL A C 1
ATOM 1047 O O . VAL A 1 137 ? 0.565 -12.812 -2.669 1.00 65.00 137 VAL A O 1
ATOM 1050 N N . PHE A 1 138 ? 1.546 -13.233 -0.693 1.00 72.88 138 PHE A N 1
ATOM 1051 C CA . PHE A 1 138 ? 2.844 -12.649 -1.042 1.00 72.88 138 PHE A CA 1
ATOM 1052 C C . PHE A 1 138 ? 3.975 -13.525 -0.498 1.00 72.88 138 PHE A C 1
ATOM 1054 O O . PHE A 1 138 ? 3.877 -14.053 0.608 1.00 72.88 138 PHE A O 1
ATOM 1061 N N . ASP A 1 139 ? 5.030 -13.689 -1.295 1.00 71.56 139 ASP A N 1
ATOM 1062 C CA . ASP A 1 139 ? 6.096 -14.658 -1.012 1.00 71.56 139 ASP A CA 1
ATOM 1063 C C . ASP A 1 139 ? 7.221 -14.051 -0.171 1.00 71.56 139 ASP A C 1
ATOM 1065 O O . ASP A 1 139 ? 7.726 -14.676 0.762 1.00 71.56 139 ASP A O 1
ATOM 1069 N N . GLN A 1 140 ? 7.644 -12.832 -0.518 1.00 81.06 140 GLN A N 1
ATOM 1070 C CA . GLN A 1 140 ? 8.789 -12.183 0.115 1.00 81.06 140 GLN A CA 1
ATOM 1071 C C . GLN A 1 140 ? 8.768 -10.662 -0.037 1.00 81.06 140 GLN A C 1
ATOM 1073 O O . GLN A 1 140 ? 8.383 -10.123 -1.082 1.00 81.06 140 GLN A O 1
ATOM 1078 N N . GLY A 1 141 ? 9.264 -9.979 0.993 1.00 83.94 141 GLY A N 1
ATOM 1079 C CA . GLY A 1 141 ? 9.700 -8.594 0.906 1.00 83.94 141 GLY A CA 1
ATOM 1080 C C . GLY A 1 141 ? 11.061 -8.489 0.227 1.00 83.94 141 GLY A C 1
ATOM 1081 O O . GLY A 1 141 ? 12.019 -9.152 0.624 1.00 83.94 141 GLY A O 1
ATOM 1082 N N . LEU A 1 142 ? 11.156 -7.653 -0.805 1.00 87.19 142 LEU A N 1
ATOM 1083 C CA . LEU A 1 142 ? 12.425 -7.361 -1.467 1.00 87.19 142 LEU A CA 1
ATOM 1084 C C . LEU A 1 142 ? 13.276 -6.405 -0.624 1.00 87.19 142 LEU A C 1
ATOM 1086 O O . LEU A 1 142 ? 12.763 -5.509 0.044 1.00 87.19 142 LEU A O 1
ATOM 1090 N N . SER A 1 143 ? 14.601 -6.497 -0.736 1.00 89.44 143 SER A N 1
ATOM 1091 C CA . SER A 1 143 ? 15.492 -5.429 -0.274 1.00 89.44 143 SER A CA 1
ATOM 1092 C C . SER A 1 143 ? 15.317 -4.150 -1.108 1.00 89.44 143 SER A C 1
ATOM 1094 O O . SER A 1 143 ? 14.726 -4.146 -2.192 1.00 89.44 143 SER A O 1
ATOM 1096 N N . VAL A 1 144 ? 15.876 -3.029 -0.637 1.00 86.25 144 VAL A N 1
ATOM 1097 C CA . VAL A 1 144 ? 15.850 -1.754 -1.384 1.00 86.25 144 VAL A CA 1
ATOM 1098 C C . VAL A 1 144 ? 16.543 -1.889 -2.745 1.00 86.25 144 VAL A C 1
ATOM 1100 O O . VAL A 1 144 ? 16.057 -1.354 -3.741 1.00 86.25 144 VAL A O 1
ATOM 1103 N N . ALA A 1 145 ? 17.665 -2.612 -2.804 1.00 89.12 145 ALA A N 1
ATOM 1104 C CA . ALA A 1 145 ? 18.406 -2.821 -4.046 1.00 89.12 145 ALA A CA 1
ATOM 1105 C C . ALA A 1 145 ? 17.599 -3.662 -5.049 1.00 89.12 145 ALA A C 1
ATOM 1107 O O . ALA A 1 145 ? 17.506 -3.296 -6.220 1.00 89.12 145 ALA A O 1
ATOM 1108 N N . GLU A 1 146 ? 16.961 -4.737 -4.581 1.00 90.62 146 GLU A N 1
ATOM 1109 C CA . GLU A 1 146 ? 16.105 -5.596 -5.409 1.00 90.62 146 GLU A CA 1
ATOM 1110 C C . GLU A 1 146 ? 14.840 -4.870 -5.870 1.00 90.62 146 GLU A C 1
ATOM 1112 O O . GLU A 1 146 ? 14.457 -4.984 -7.032 1.00 90.62 146 GLU A O 1
ATOM 1117 N N . THR A 1 147 ? 14.235 -4.063 -4.993 1.00 87.75 147 THR A N 1
ATOM 1118 C CA . THR A 1 147 ? 13.083 -3.215 -5.329 1.00 87.75 147 THR A CA 1
ATOM 1119 C C . THR A 1 147 ? 13.429 -2.272 -6.480 1.00 87.75 147 THR A C 1
ATOM 1121 O O . THR A 1 147 ? 12.702 -2.223 -7.470 1.00 87.75 147 THR A O 1
ATOM 1124 N N . ARG A 1 148 ? 14.562 -1.558 -6.388 1.00 86.94 148 ARG A N 1
ATOM 1125 C CA . ARG A 1 148 ? 15.021 -0.640 -7.445 1.00 86.94 148 ARG A CA 1
ATOM 1126 C C . ARG A 1 148 ? 15.263 -1.371 -8.759 1.00 86.94 148 ARG A C 1
ATOM 1128 O O . ARG A 1 148 ? 14.691 -0.991 -9.774 1.00 86.94 148 ARG A O 1
ATOM 1135 N N . ALA A 1 149 ? 16.024 -2.466 -8.721 1.00 88.50 149 ALA A N 1
ATOM 1136 C CA . ALA A 1 149 ? 16.306 -3.264 -9.911 1.00 88.50 149 ALA A CA 1
ATOM 1137 C C . ALA A 1 149 ? 15.021 -3.774 -10.584 1.00 88.50 149 ALA A C 1
ATOM 1139 O O . ALA A 1 149 ? 14.911 -3.770 -11.811 1.00 88.50 149 ALA A O 1
ATOM 1140 N N . ARG A 1 150 ? 14.023 -4.180 -9.789 1.00 87.75 150 ARG A N 1
ATOM 1141 C CA . ARG A 1 150 ? 12.737 -4.652 -10.304 1.00 87.75 150 ARG A CA 1
ATOM 1142 C C . ARG A 1 150 ? 11.926 -3.533 -10.953 1.00 87.75 150 ARG A C 1
ATOM 1144 O O . ARG A 1 150 ? 11.411 -3.720 -12.054 1.00 87.75 150 ARG A O 1
ATOM 1151 N N . VAL A 1 151 ? 11.827 -2.382 -10.293 1.00 86.44 151 VAL A N 1
ATOM 1152 C CA . VAL A 1 151 ? 11.130 -1.201 -10.821 1.00 86.44 151 VAL A CA 1
ATOM 1153 C C . VAL A 1 151 ? 11.768 -0.738 -12.132 1.00 86.44 151 VAL A C 1
ATOM 1155 O O . VAL A 1 151 ? 11.048 -0.481 -13.097 1.00 86.44 151 VAL A O 1
ATOM 1158 N N . ASP A 1 152 ? 13.099 -0.703 -12.203 1.00 87.75 152 ASP A N 1
ATOM 1159 C CA . ASP A 1 152 ? 13.830 -0.311 -13.411 1.00 87.75 152 ASP A CA 1
ATOM 1160 C C . ASP A 1 152 ? 13.581 -1.284 -14.572 1.00 87.75 152 ASP A C 1
ATOM 1162 O O . ASP A 1 152 ? 13.339 -0.848 -15.698 1.00 87.75 152 ASP A O 1
ATOM 1166 N N . ALA A 1 153 ? 13.552 -2.595 -14.306 1.00 85.81 153 ALA A N 1
ATOM 1167 C CA . ALA A 1 153 ? 13.234 -3.603 -15.317 1.00 85.81 153 ALA A CA 1
ATOM 1168 C C . ALA A 1 153 ? 11.808 -3.444 -15.880 1.00 85.81 153 ALA A C 1
ATOM 1170 O O . ALA A 1 153 ? 11.610 -3.521 -17.094 1.00 85.81 153 ALA A O 1
ATOM 1171 N N . ILE A 1 154 ? 10.818 -3.167 -15.021 1.00 84.19 154 ILE A N 1
ATOM 1172 C CA . ILE A 1 154 ? 9.430 -2.909 -15.446 1.00 84.19 154 ILE A CA 1
ATOM 1173 C C . ILE A 1 154 ? 9.356 -1.628 -16.286 1.00 84.19 154 ILE A C 1
ATOM 1175 O O . ILE A 1 154 ? 8.725 -1.620 -17.344 1.00 84.19 154 ILE A O 1
ATOM 1179 N N . LYS A 1 155 ? 10.013 -0.549 -15.839 1.00 82.94 155 LYS A N 1
ATOM 1180 C CA . LYS A 1 155 ? 10.069 0.725 -16.573 1.00 82.94 155 LYS A CA 1
ATOM 1181 C C . LYS A 1 155 ? 10.703 0.541 -17.958 1.00 82.94 155 LYS A C 1
ATOM 1183 O O . LYS A 1 155 ? 10.149 1.033 -18.937 1.00 82.94 155 LYS A O 1
ATOM 1188 N N . ALA A 1 156 ? 11.801 -0.210 -18.055 1.00 82.06 156 ALA A N 1
ATOM 1189 C CA . ALA A 1 156 ? 12.465 -0.510 -19.324 1.00 82.06 156 ALA A CA 1
ATOM 1190 C C . ALA A 1 156 ? 11.572 -1.329 -20.275 1.00 82.06 156 ALA A C 1
ATOM 1192 O O . ALA A 1 156 ? 11.450 -0.987 -21.450 1.00 82.06 156 ALA A O 1
ATOM 1193 N N . GLY A 1 157 ? 10.889 -2.360 -19.764 1.00 77.12 157 GLY A N 1
ATOM 1194 C CA . GLY A 1 157 ? 9.986 -3.195 -20.562 1.00 77.12 157 GLY A CA 1
ATOM 1195 C C . GLY A 1 157 ? 8.751 -2.459 -21.097 1.00 77.12 157 GLY A C 1
ATOM 1196 O O . GLY A 1 157 ? 8.237 -2.832 -22.142 1.00 77.12 157 GLY A O 1
ATOM 1197 N N . ARG A 1 158 ? 8.291 -1.393 -20.424 1.00 71.69 158 ARG A N 1
ATOM 1198 C CA . ARG A 1 158 ? 7.177 -0.539 -20.892 1.00 71.69 158 ARG A CA 1
ATOM 1199 C C . ARG A 1 158 ? 7.589 0.498 -21.947 1.00 71.69 158 ARG A C 1
ATOM 1201 O O . ARG A 1 158 ? 6.717 1.075 -22.588 1.00 71.69 158 ARG A O 1
ATOM 1208 N N . ALA A 1 159 ? 8.886 0.771 -22.091 1.00 60.16 159 ALA A N 1
ATOM 1209 C CA . ALA A 1 159 ? 9.429 1.722 -23.065 1.00 60.16 159 ALA A CA 1
ATOM 1210 C C . ALA A 1 159 ? 9.863 1.060 -24.390 1.00 60.16 159 ALA A C 1
ATOM 1212 O O . ALA A 1 159 ? 10.329 1.761 -25.290 1.00 60.16 159 ALA A O 1
ATOM 1213 N N . SER A 1 160 ? 9.750 -0.270 -24.473 1.00 48.44 160 SER A N 1
ATOM 1214 C CA . SER A 1 160 ? 10.092 -1.103 -25.636 1.00 48.44 160 SER A CA 1
ATOM 1215 C C . SER A 1 160 ? 8.862 -1.358 -26.498 1.00 48.44 160 SER A C 1
ATOM 1217 O O . SER A 1 160 ? 9.025 -1.419 -27.735 1.00 48.44 160 SER A O 1
#

Nearest PDB structures (foldseek):
  3txx-assembly3_G  TM=5.130E-01  e=1.805E-01  Enterococcus faecalis
  6jl4-assembly1_A  TM=5.289E-01  e=5.716E-01  Trypanosoma cruzi
  6jl5-assembly1_C  TM=5.909E-01  e=8.394E-01  Trypanosoma cruzi
  3txx-assembly3_H  TM=5.137E-01  e=5.362E-01  Enterococcus faecalis
  3txx-assembly3_I  TM=5.157E-01  e=1.401E+00  Enterococcus faecalis

Secondary structure (DSSP, 8-state):
---------B-TTSSB-TTSGGGS----EEEEE--GGGTTSHHHHHHHHHHHHTTPEEE-TTSGGGHHHHTT-HHHHHHHHHHTSSEEEEE--TTSEE-HHHHHHHHHHHTTT--EEEEEE-TTTS-EEEEEGGG----EEPPHHHHHHHHHHHHHHHT-

Mean predicted aligned error: 8.99 Å

Solvent-accessible surface area (backbone atoms only — not comparable to full-atom values): 9273 Å² total; per-residue (Å²): 132,90,80,89,65,87,84,68,61,51,43,100,86,47,39,61,33,68,91,67,45,90,73,56,78,88,56,47,33,31,24,61,37,64,57,80,91,44,60,96,40,72,62,43,49,35,49,52,52,54,32,49,77,68,59,32,41,79,46,47,74,81,37,82,93,30,47,76,52,46,77,74,42,49,71,65,44,52,46,52,52,45,72,74,28,56,22,41,35,34,41,54,48,99,84,22,36,28,40,38,66,44,38,52,50,50,54,47,27,57,77,66,75,38,54,42,30,36,47,43,75,52,98,80,76,71,51,63,46,78,25,31,72,87,52,58,76,67,80,45,63,32,52,67,70,54,33,51,54,51,53,49,52,54,55,53,64,74,76,108

Radius of gyration: 15.63 Å; Cα contacts (8 Å, |Δi|>4): 239; chains: 1; bounding box: 41×38×41 Å

pLDDT: mean 75.95, std 16.6, range [32.44, 93.62]

Foldseek 3Di:
DDDDADDADADPVQFRPCVPVPPPPLFQEEEEEEAPLQPPDLLVVLVCVVCVVSNHDYQYCPPPVNVVVCVPPPLVSLLVSLLVGQAYEYEADPVQEDELSVVSSVVSCVVNSHKYWYWDDDPPDSHIDIGTDRPRGHDYYDDNVRSVVVSVVVVVVVVD